Protein AF-A0A2E1VQN9-F1 (afdb_monomer_lite)

Foldseek 3Di:
DPPVVVVLVVLLVVQLVPDDCVLVVVCVVVVNDPVRCCVVPVVVSCVVVCVVSVD

Secondary structure (DSSP, 8-state):
---HHHHHHHHHHHHHHHS-THHHHHHHHTT--HHHHIIIIIHHHTHHHHHHHH-

pLDDT: mean 81.68, std 9.26, range [44.88, 89.94]

Radius of gyration: 13.09 Å; chains: 1; bounding box: 35×16×30 Å

Sequence (55 aa):
MLGGAPFFIFLFRQYFLTIPGELMEAARVDGAGPFRTFFLVMLPMAKPVIGAVAI

Structure (mmCIF, N/CA/C/O backbone):
data_AF-A0A2E1VQN9-F1
#
_entry.id   AF-A0A2E1VQN9-F1
#
loop_
_atom_site.group_PDB
_atom_site.id
_atom_site.type_symbol
_atom_site.label_atom_id
_atom_site.label_alt_id
_atom_site.label_comp_id
_atom_site.label_asym_id
_atom_site.label_entity_id
_atom_site.label_seq_id
_atom_site.pdbx_PDB_ins_code
_atom_site.Cartn_x
_atom_site.Cartn_y
_atom_site.Cartn_z
_atom_site.occupancy
_atom_site.B_iso_or_equiv
_atom_site.auth_seq_id
_atom_site.auth_comp_id
_atom_site.auth_asym_id
_atom_site.auth_atom_id
_atom_site.pdbx_PDB_model_num
ATOM 1 N N . MET A 1 1 ? 23.071 3.982 -17.715 1.00 44.88 1 MET A N 1
ATOM 2 C CA . MET A 1 1 ? 21.913 3.227 -17.188 1.00 44.88 1 MET A CA 1
ATOM 3 C C . MET A 1 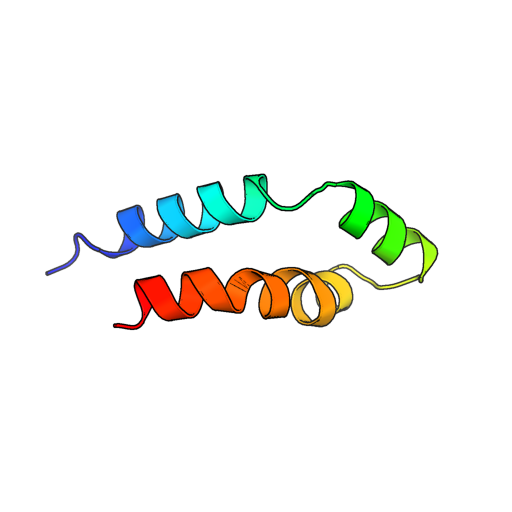1 ? 21.232 4.045 -16.089 1.00 44.88 1 MET A C 1
ATOM 5 O O . MET A 1 1 ? 21.517 3.844 -14.923 1.00 44.88 1 MET A O 1
ATOM 9 N N . LEU A 1 2 ? 20.390 5.021 -16.449 1.00 55.31 2 LEU A N 1
ATOM 10 C CA . LEU A 1 2 ? 19.586 5.820 -15.498 1.00 55.31 2 LEU A CA 1
ATOM 11 C C . LEU A 1 2 ? 18.124 5.984 -15.978 1.00 55.31 2 LEU A C 1
ATOM 13 O O . LEU A 1 2 ? 17.387 6.820 -15.474 1.00 55.31 2 LEU A O 1
ATOM 17 N N . GLY A 1 3 ? 17.693 5.181 -16.962 1.00 57.75 3 GLY A N 1
ATOM 18 C CA . GLY A 1 3 ? 16.357 5.268 -17.573 1.00 57.75 3 GLY A CA 1
ATOM 19 C C . GLY A 1 3 ? 15.272 4.400 -16.922 1.00 57.75 3 GLY A C 1
ATOM 20 O O . GLY A 1 3 ? 14.131 4.453 -17.359 1.00 57.75 3 GLY A O 1
ATOM 21 N N . GLY A 1 4 ? 15.597 3.599 -15.899 1.00 65.12 4 GLY A N 1
ATOM 22 C CA . GLY A 1 4 ? 14.635 2.679 -15.269 1.00 65.12 4 GLY A CA 1
ATOM 23 C C . GLY A 1 4 ? 13.719 3.337 -14.231 1.00 65.12 4 GLY A C 1
ATOM 24 O O . GLY A 1 4 ? 12.546 2.994 -14.135 1.00 65.12 4 GLY A O 1
ATOM 25 N N . ALA A 1 5 ? 14.217 4.330 -13.485 1.00 73.31 5 ALA A N 1
ATOM 26 C CA . ALA A 1 5 ? 13.474 4.936 -12.374 1.00 73.31 5 ALA A CA 1
ATOM 27 C C . ALA A 1 5 ? 12.112 5.553 -12.772 1.00 73.31 5 ALA A C 1
ATOM 29 O O . ALA A 1 5 ? 11.132 5.296 -12.071 1.00 73.31 5 ALA A O 1
ATOM 30 N N . PRO A 1 6 ? 11.980 6.293 -13.895 1.00 81.75 6 PRO A N 1
ATOM 31 C CA . PRO A 1 6 ? 10.686 6.835 -14.319 1.00 81.75 6 PRO A CA 1
ATOM 32 C C . PRO A 1 6 ? 9.683 5.740 -14.703 1.00 81.75 6 PRO A C 1
ATOM 34 O O . PRO A 1 6 ? 8.495 5.856 -14.408 1.00 81.75 6 PRO A O 1
ATOM 37 N N . PHE A 1 7 ? 10.166 4.664 -15.333 1.00 82.38 7 PHE A N 1
ATOM 38 C CA . PHE A 1 7 ? 9.341 3.523 -15.723 1.00 82.38 7 PHE A CA 1
ATOM 39 C C . PHE A 1 7 ? 8.785 2.800 -14.495 1.00 82.38 7 PHE A C 1
ATOM 41 O O . PHE A 1 7 ? 7.586 2.540 -14.428 1.00 82.38 7 PHE A O 1
ATOM 48 N N . PHE A 1 8 ? 9.617 2.565 -13.479 1.00 80.75 8 PHE A N 1
ATOM 49 C CA . PHE A 1 8 ? 9.170 1.949 -12.231 1.00 80.75 8 PHE A CA 1
ATOM 50 C C . PHE A 1 8 ? 8.150 2.819 -11.492 1.00 80.75 8 PHE A C 1
ATOM 52 O O . PHE A 1 8 ? 7.118 2.307 -11.068 1.00 80.75 8 PHE A O 1
ATOM 59 N N . ILE A 1 9 ? 8.366 4.137 -11.411 1.00 84.94 9 ILE A N 1
ATOM 60 C CA . ILE A 1 9 ? 7.386 5.069 -10.824 1.00 84.94 9 ILE A CA 1
ATOM 61 C C . ILE A 1 9 ? 6.044 4.988 -11.563 1.00 84.94 9 ILE A C 1
ATOM 63 O O . ILE A 1 9 ? 4.992 4.940 -10.925 1.00 84.94 9 ILE A O 1
ATOM 67 N N . PHE A 1 10 ? 6.065 4.938 -12.897 1.00 86.00 10 PHE A N 1
ATOM 68 C CA . PHE A 1 10 ? 4.852 4.789 -13.697 1.00 86.00 10 PHE A CA 1
ATOM 69 C C . PHE A 1 10 ? 4.129 3.464 -13.416 1.00 86.00 10 PHE A C 1
ATOM 71 O O . PHE A 1 10 ? 2.911 3.463 -13.236 1.00 86.00 10 PHE A O 1
ATOM 78 N N . LEU A 1 11 ? 4.870 2.358 -13.327 1.00 84.62 11 LEU A N 1
ATOM 79 C CA . LEU A 1 11 ? 4.341 1.015 -13.071 1.00 84.62 11 LEU A CA 1
ATOM 80 C C . LEU A 1 11 ? 3.697 0.916 -11.683 1.00 84.62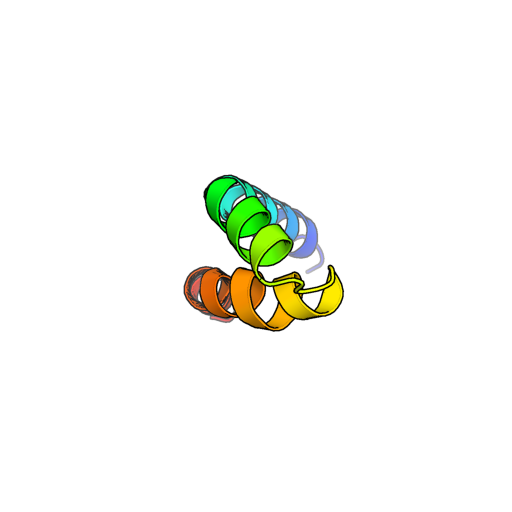 11 LEU A C 1
ATOM 82 O O . LEU A 1 11 ? 2.553 0.482 -11.554 1.00 84.62 11 LEU A O 1
ATOM 86 N N . PHE A 1 12 ? 4.389 1.413 -10.655 1.00 84.19 12 PHE A N 1
ATOM 87 C CA . PHE A 1 12 ? 3.842 1.508 -9.305 1.00 84.19 12 PHE A CA 1
ATOM 88 C C . PHE A 1 12 ? 2.611 2.413 -9.260 1.00 84.19 12 PHE A C 1
ATOM 90 O O . PHE A 1 12 ? 1.611 2.047 -8.653 1.00 84.19 12 PHE A O 1
ATOM 97 N N . ARG A 1 13 ? 2.631 3.566 -9.939 1.00 87.06 13 ARG A N 1
ATOM 98 C CA . ARG A 1 13 ? 1.469 4.462 -10.005 1.00 87.06 13 ARG A CA 1
ATOM 99 C C . ARG A 1 13 ? 0.264 3.788 -10.661 1.00 87.06 13 ARG A C 1
ATOM 101 O O . ARG A 1 13 ? -0.833 3.892 -10.127 1.00 87.06 13 ARG A O 1
ATOM 108 N N . GLN A 1 14 ? 0.453 3.125 -11.802 1.00 85.81 14 GLN A N 1
ATOM 109 C CA . GLN A 1 14 ? -0.604 2.365 -12.479 1.00 85.81 14 GLN A CA 1
ATOM 110 C C . GLN A 1 14 ? -1.197 1.308 -11.546 1.00 85.81 14 GLN A C 1
ATOM 112 O O . GLN A 1 14 ? -2.412 1.210 -11.435 1.00 85.81 14 GLN A O 1
ATOM 117 N N . TYR A 1 15 ? -0.352 0.593 -10.808 1.00 86.88 15 TYR A N 1
ATOM 118 C CA . TYR A 1 15 ? -0.801 -0.407 -9.849 1.00 86.88 15 TYR A CA 1
ATOM 119 C C . TYR A 1 15 ? -1.566 0.177 -8.663 1.00 86.88 15 TYR A C 1
ATOM 121 O O . TYR A 1 15 ? -2.629 -0.307 -8.305 1.00 86.88 15 TYR A O 1
ATOM 129 N N . PHE A 1 16 ? -1.071 1.251 -8.049 1.00 84.94 16 PHE A N 1
ATOM 130 C CA . PHE A 1 16 ? -1.788 1.877 -6.939 1.00 84.94 16 PHE A CA 1
ATOM 131 C C . PHE A 1 16 ? -3.154 2.433 -7.36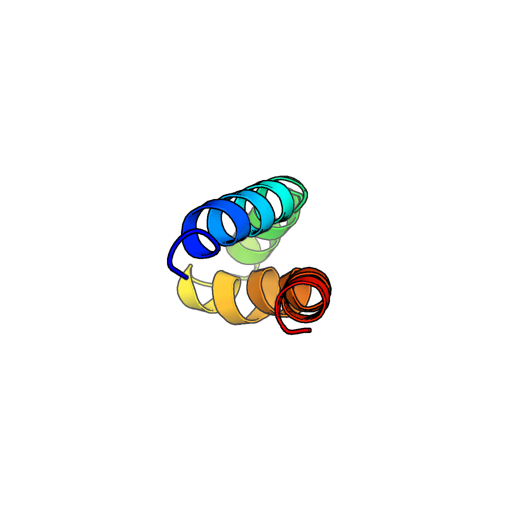6 1.00 84.94 16 PHE A C 1
ATOM 133 O O . PHE A 1 16 ? -4.056 2.495 -6.538 1.00 84.94 16 PHE A O 1
ATOM 140 N N . LEU A 1 17 ? -3.332 2.779 -8.646 1.00 87.31 17 LEU A N 1
ATOM 141 C CA . LEU A 1 17 ? -4.631 3.168 -9.202 1.00 87.31 17 LEU A CA 1
ATOM 142 C C . LEU A 1 17 ? -5.591 1.988 -9.414 1.00 87.31 17 LEU A C 1
ATOM 144 O O . LEU A 1 17 ? -6.795 2.219 -9.473 1.00 87.31 17 LEU A O 1
ATOM 148 N N . THR A 1 18 ? -5.102 0.748 -9.526 1.00 86.06 18 THR A N 1
ATOM 149 C CA . THR A 1 18 ? -5.975 -0.437 -9.592 1.00 86.06 18 THR A CA 1
ATOM 150 C C . THR A 1 18 ? -6.451 -0.894 -8.215 1.00 86.06 18 THR A C 1
ATOM 152 O O . THR A 1 18 ? -7.366 -1.714 -8.132 1.00 86.06 18 THR A O 1
ATOM 155 N N . ILE A 1 19 ? -5.868 -0.369 -7.132 1.00 84.44 19 ILE A N 1
ATOM 156 C CA . ILE A 1 19 ? -6.312 -0.669 -5.771 1.00 84.44 19 ILE A CA 1
ATOM 157 C C . ILE A 1 19 ? -7.663 0.027 -5.523 1.00 84.44 19 ILE A C 1
ATOM 159 O O . ILE A 1 19 ? -7.746 1.253 -5.636 1.00 84.44 19 ILE A O 1
ATOM 163 N N . PRO A 1 20 ? -8.722 -0.717 -5.157 1.00 84.94 20 PRO A N 1
ATOM 164 C CA . PRO A 1 20 ? -10.039 -0.137 -4.926 1.00 84.94 20 PRO A CA 1
ATOM 165 C C . PRO A 1 20 ? -10.032 0.794 -3.708 1.00 84.94 20 PRO A C 1
ATOM 167 O O . PRO A 1 20 ? -9.516 0.449 -2.642 1.00 84.94 20 PRO A O 1
ATOM 170 N N . GLY A 1 21 ? -10.657 1.967 -3.848 1.00 84.19 21 GLY A N 1
ATOM 171 C CA . GLY A 1 21 ? -10.756 2.971 -2.778 1.00 84.19 21 GLY A CA 1
ATOM 172 C C . GLY A 1 21 ? -11.512 2.489 -1.533 1.00 84.19 21 GLY A C 1
ATOM 173 O O . GLY A 1 21 ? -11.308 3.016 -0.444 1.00 84.19 21 GLY A O 1
ATOM 174 N N . GLU A 1 22 ? -12.316 1.436 -1.668 1.00 86.25 22 GLU A N 1
ATOM 175 C CA . GLU A 1 22 ? -13.018 0.764 -0.570 1.00 86.25 22 GLU A CA 1
ATOM 176 C C . GLU A 1 22 ? -12.056 0.234 0.503 1.00 86.25 22 GLU A C 1
ATOM 178 O O . GLU A 1 22 ? -12.381 0.263 1.684 1.00 86.25 22 GLU A O 1
ATOM 183 N N . LEU A 1 23 ? -10.837 -0.174 0.122 1.00 85.06 23 LEU A N 1
ATOM 184 C CA . LEU A 1 23 ? -9.805 -0.607 1.071 1.00 85.06 23 LEU A CA 1
ATOM 185 C C . LEU A 1 23 ? -9.304 0.545 1.948 1.00 85.06 23 LEU A C 1
ATOM 187 O 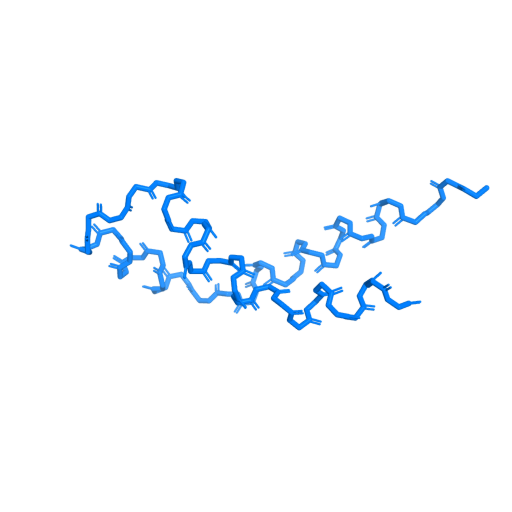O . LEU A 1 23 ? -8.944 0.334 3.104 1.00 85.06 23 LEU A O 1
ATOM 191 N N . MET A 1 24 ? -9.288 1.766 1.410 1.00 83.50 24 MET A N 1
ATOM 192 C CA . MET A 1 24 ? -8.914 2.959 2.169 1.00 83.50 24 MET A CA 1
ATOM 193 C C . MET A 1 24 ? -10.015 3.350 3.152 1.00 83.50 24 MET A C 1
ATOM 195 O O . MET A 1 24 ? -9.712 3.739 4.278 1.00 83.50 24 MET A O 1
ATOM 199 N N . GLU A 1 25 ? -11.281 3.206 2.755 1.00 86.62 25 GLU A N 1
ATOM 200 C CA . GLU A 1 25 ? -12.417 3.419 3.654 1.00 86.62 25 GLU A CA 1
ATOM 201 C C . GLU A 1 25 ? -12.507 2.335 4.730 1.00 86.62 25 GLU A C 1
ATOM 203 O O . GLU A 1 25 ? -12.671 2.669 5.899 1.00 86.62 25 GLU A O 1
ATOM 208 N N . ALA A 1 26 ? -12.280 1.063 4.393 1.00 88.81 26 ALA A N 1
ATOM 209 C CA . ALA A 1 26 ? -12.186 -0.015 5.376 1.00 88.81 26 ALA A CA 1
ATOM 210 C C . ALA A 1 26 ? -11.064 0.250 6.392 1.00 88.81 26 ALA A C 1
ATOM 212 O O . ALA A 1 26 ? -11.291 0.203 7.597 1.00 88.81 26 ALA A O 1
ATOM 213 N N . ALA A 1 27 ? -9.876 0.648 5.925 1.00 85.94 27 ALA A N 1
ATOM 214 C CA . ALA A 1 27 ? -8.772 1.008 6.808 1.00 85.94 27 ALA A CA 1
ATOM 215 C C . ALA A 1 27 ? -9.090 2.226 7.699 1.00 85.94 27 ALA A C 1
ATOM 217 O O . ALA A 1 27 ? -8.655 2.277 8.850 1.00 85.94 27 ALA A O 1
ATOM 218 N N . ARG A 1 28 ? -9.869 3.194 7.195 1.00 84.81 28 ARG A N 1
ATOM 219 C CA . ARG A 1 28 ? -10.354 4.345 7.973 1.00 84.81 28 ARG A CA 1
ATOM 220 C C . ARG A 1 28 ? -11.344 3.909 9.058 1.00 84.81 28 ARG A C 1
ATOM 222 O O . ARG A 1 28 ? -11.224 4.373 10.189 1.00 84.81 28 ARG A O 1
ATOM 229 N N . VAL A 1 29 ? -12.284 3.021 8.726 1.00 89.94 29 VAL A N 1
ATOM 230 C CA . VAL A 1 29 ? -13.264 2.442 9.664 1.00 89.94 29 VAL A CA 1
ATOM 231 C C . VAL A 1 29 ? -12.564 1.615 10.748 1.00 89.94 29 VAL A C 1
ATOM 233 O O . VAL A 1 29 ? -12.893 1.753 11.923 1.00 89.94 29 VAL A O 1
ATOM 236 N N . ASP A 1 30 ? -11.529 0.859 10.383 1.00 87.38 30 ASP A N 1
ATOM 237 C CA . ASP A 1 30 ? -10.695 0.072 11.303 1.00 87.38 30 ASP A CA 1
ATOM 238 C C . ASP A 1 30 ? -9.737 0.930 12.160 1.00 87.38 30 ASP A C 1
ATOM 240 O O . ASP A 1 30 ? -8.945 0.405 12.951 1.00 87.38 30 ASP A O 1
ATOM 244 N N . GLY A 1 31 ? -9.760 2.260 12.005 1.00 87.75 31 GLY A N 1
ATOM 245 C CA . GLY A 1 31 ? -8.882 3.181 12.730 1.00 87.75 31 GLY A CA 1
ATOM 246 C C . GLY A 1 31 ? -7.398 3.033 12.370 1.00 87.75 31 GLY A C 1
ATOM 247 O O . GLY A 1 31 ? -6.522 3.441 13.138 1.00 87.75 31 GLY A O 1
ATOM 248 N N . ALA A 1 32 ? -7.076 2.437 11.218 1.00 87.75 32 ALA A N 1
ATOM 249 C CA . ALA A 1 32 ? -5.710 2.339 10.734 1.00 87.75 32 ALA A CA 1
ATOM 250 C C . ALA A 1 32 ? -5.246 3.699 10.185 1.00 87.75 32 ALA A C 1
ATOM 252 O O . ALA A 1 32 ? -5.759 4.219 9.195 1.00 87.75 32 ALA A O 1
ATOM 253 N N . GLY A 1 33 ? -4.244 4.290 10.843 1.00 86.94 33 GLY A N 1
ATOM 254 C CA . GLY A 1 33 ? -3.609 5.519 10.365 1.00 86.94 33 GLY A CA 1
ATOM 255 C C . GLY A 1 33 ? -2.862 5.323 9.033 1.00 86.94 33 GLY A C 1
ATOM 256 O O . GLY A 1 33 ? -2.543 4.189 8.672 1.00 86.94 33 GLY A O 1
ATOM 257 N N . PRO A 1 34 ? -2.485 6.408 8.330 1.00 85.44 34 PRO A N 1
ATOM 258 C CA . PRO A 1 34 ? -1.928 6.355 6.971 1.00 85.44 34 PRO A CA 1
ATOM 259 C C . PRO A 1 34 ? -0.719 5.424 6.825 1.00 85.44 34 PRO A C 1
ATOM 261 O O . PRO A 1 34 ? -0.633 4.649 5.877 1.00 85.44 34 PRO A O 1
ATOM 264 N N . PHE A 1 35 ? 0.191 5.451 7.803 1.00 88.62 35 PHE A N 1
ATOM 265 C CA . PHE A 1 35 ? 1.352 4.563 7.831 1.00 88.62 35 PHE A CA 1
ATOM 266 C C . PHE A 1 35 ? 0.943 3.095 7.969 1.00 88.62 35 PHE A C 1
ATOM 268 O O . PHE A 1 35 ? 1.447 2.237 7.249 1.00 88.62 35 PHE A O 1
ATOM 275 N N . ARG A 1 36 ? -0.009 2.795 8.856 1.00 88.94 36 ARG A N 1
ATOM 276 C CA . ARG A 1 36 ? -0.498 1.432 9.076 1.00 88.94 36 ARG A CA 1
ATOM 277 C C . ARG A 1 36 ? -1.213 0.905 7.832 1.00 88.94 36 ARG A C 1
ATOM 279 O O . ARG A 1 36 ? -0.938 -0.213 7.417 1.00 88.94 36 ARG A O 1
ATOM 286 N N . THR A 1 37 ? -2.052 1.721 7.205 1.00 88.62 37 THR A N 1
ATOM 287 C CA . THR A 1 37 ? -2.738 1.388 5.950 1.00 88.62 37 THR A CA 1
ATOM 288 C C . THR A 1 37 ? -1.747 1.136 4.820 1.00 88.62 37 THR A C 1
ATOM 290 O O . THR A 1 37 ? -1.865 0.149 4.097 1.00 88.62 37 THR A O 1
ATOM 293 N N . PHE A 1 38 ? -0.709 1.965 4.702 1.00 87.38 38 PHE A N 1
ATOM 294 C CA . PHE A 1 38 ? 0.330 1.757 3.701 1.00 87.38 38 PHE A CA 1
ATOM 295 C C . PHE A 1 38 ? 1.058 0.421 3.900 1.00 87.38 38 PHE A C 1
ATOM 297 O O . PHE A 1 38 ? 1.117 -0.380 2.973 1.00 87.38 38 PHE A O 1
ATOM 304 N N . PHE A 1 39 ? 1.566 0.136 5.102 1.00 89.06 39 PHE A N 1
ATOM 305 C CA . PHE A 1 39 ? 2.375 -1.065 5.344 1.00 89.06 39 PHE A CA 1
ATOM 306 C C . PHE A 1 39 ? 1.567 -2.362 5.467 1.00 89.06 39 PHE A C 1
ATOM 308 O O . PHE A 1 39 ? 2.074 -3.414 5.089 1.00 89.06 39 PHE A O 1
ATOM 315 N N . LEU A 1 40 ? 0.341 -2.314 5.994 1.00 87.19 40 LEU A N 1
ATOM 316 C CA . LEU A 1 40 ? -0.479 -3.510 6.226 1.00 87.19 40 LEU A CA 1
ATOM 317 C C . LEU A 1 40 ? -1.486 -3.795 5.112 1.00 87.19 40 LEU A C 1
ATOM 319 O O . LEU A 1 40 ? -1.937 -4.931 5.006 1.00 87.19 40 LEU A O 1
ATOM 323 N N . VAL A 1 41 ? -1.834 -2.802 4.289 1.00 86.69 41 VAL A N 1
ATOM 324 C CA . VAL A 1 41 ? -2.815 -2.964 3.205 1.00 86.69 41 VAL A CA 1
ATOM 325 C C . VAL A 1 41 ? -2.152 -2.724 1.854 1.00 86.69 41 VAL A C 1
ATOM 327 O O . VAL A 1 41 ? -2.047 -3.644 1.050 1.00 86.69 41 VAL A O 1
ATOM 330 N N . MET A 1 42 ? -1.632 -1.522 1.595 1.00 86.31 42 MET A N 1
ATOM 331 C CA . MET A 1 42 ? -1.154 -1.164 0.250 1.00 86.31 42 MET A CA 1
ATOM 332 C C . MET A 1 42 ? 0.124 -1.915 -0.161 1.00 86.31 42 MET A C 1
ATOM 334 O O . MET A 1 42 ? 0.227 -2.395 -1.287 1.00 86.31 42 MET A O 1
ATOM 338 N N . LEU A 1 43 ? 1.097 -2.046 0.742 1.00 86.50 43 LEU A N 1
ATOM 339 C CA . LEU A 1 43 ? 2.386 -2.692 0.491 1.00 86.50 43 LEU A CA 1
ATOM 340 C C . LEU A 1 43 ? 2.285 -4.210 0.236 1.00 86.50 43 LEU A C 1
ATOM 342 O O . LEU A 1 43 ? 2.866 -4.668 -0.749 1.00 86.50 43 LEU A O 1
ATOM 346 N N . PRO A 1 44 ? 1.566 -5.018 1.046 1.00 84.50 44 PRO A N 1
ATOM 347 C CA . PRO A 1 44 ? 1.379 -6.437 0.747 1.00 84.50 44 PRO A CA 1
ATOM 348 C C . PRO A 1 44 ? 0.577 -6.642 -0.536 1.00 84.50 44 PRO A C 1
ATOM 350 O O . PRO A 1 44 ? 0.883 -7.562 -1.294 1.00 84.50 44 PRO A O 1
ATOM 353 N N . MET A 1 45 ? -0.372 -5.747 -0.826 1.00 82.56 45 MET A N 1
ATOM 354 C CA . MET A 1 45 ? -1.061 -5.739 -2.110 1.00 82.56 45 MET A CA 1
ATOM 355 C C . MET A 1 45 ? -0.094 -5.424 -3.249 1.00 82.56 45 MET A C 1
ATOM 357 O O . MET A 1 45 ? -0.239 -6.015 -4.300 1.00 82.56 45 MET A O 1
ATOM 361 N N . ALA A 1 46 ? 0.936 -4.592 -3.069 1.00 82.81 46 ALA A N 1
ATOM 362 C CA . ALA A 1 46 ? 1.945 -4.287 -4.091 1.00 82.81 46 ALA A CA 1
ATOM 363 C C . ALA A 1 46 ? 3.003 -5.384 -4.334 1.00 82.81 46 ALA A C 1
ATOM 365 O O . ALA A 1 46 ? 3.803 -5.250 -5.262 1.00 82.81 46 ALA A O 1
ATOM 366 N N . LYS A 1 47 ? 3.001 -6.496 -3.579 1.00 81.06 47 LYS A N 1
ATOM 367 C CA . LYS A 1 47 ? 3.930 -7.632 -3.787 1.00 81.06 47 LYS A CA 1
ATOM 368 C C . LYS A 1 47 ? 4.013 -8.155 -5.231 1.00 81.06 47 LYS A C 1
ATOM 370 O O . LYS A 1 47 ? 5.134 -8.433 -5.656 1.00 81.06 47 LYS A O 1
ATOM 375 N N . PRO A 1 48 ? 2.916 -8.279 -6.003 1.00 77.69 48 PRO A N 1
ATOM 376 C CA . PRO A 1 48 ? 2.983 -8.752 -7.385 1.00 77.69 48 PRO A CA 1
ATOM 377 C C . PRO A 1 48 ? 3.809 -7.816 -8.273 1.00 77.69 48 PRO A C 1
ATOM 379 O O . PRO A 1 48 ? 4.640 -8.275 -9.049 1.00 77.69 48 PRO A O 1
ATOM 382 N N . VAL A 1 49 ? 3.637 -6.500 -8.115 1.00 80.62 49 VAL A N 1
ATOM 383 C CA . VAL A 1 49 ? 4.406 -5.499 -8.867 1.00 80.62 49 VAL A CA 1
ATOM 384 C C . VAL A 1 49 ? 5.845 -5.434 -8.401 1.00 80.62 49 VAL A C 1
ATOM 386 O O . VAL A 1 49 ? 6.738 -5.368 -9.233 1.00 80.62 49 VAL A O 1
ATOM 389 N N . ILE A 1 50 ? 6.097 -5.536 -7.098 1.00 80.12 50 ILE A N 1
ATOM 390 C CA . ILE A 1 50 ? 7.467 -5.637 -6.586 1.00 80.12 50 ILE A CA 1
ATOM 391 C C . ILE A 1 50 ? 8.172 -6.849 -7.214 1.00 80.12 50 ILE A C 1
ATOM 393 O O . ILE A 1 50 ? 9.302 -6.711 -7.658 1.00 80.12 50 ILE A O 1
ATOM 397 N N . GLY A 1 51 ? 7.500 -8.000 -7.335 1.00 79.50 51 GLY A N 1
ATOM 398 C CA . GLY A 1 51 ? 8.048 -9.181 -8.012 1.00 79.50 51 GLY A CA 1
ATOM 399 C C . GLY A 1 51 ? 8.302 -8.976 -9.509 1.00 79.50 51 GLY A C 1
ATOM 400 O O . GLY A 1 51 ? 9.337 -9.397 -10.010 1.00 79.50 51 GLY A O 1
ATOM 401 N N . ALA A 1 52 ? 7.396 -8.290 -10.210 1.00 75.81 52 ALA A N 1
ATOM 402 C CA . ALA A 1 52 ? 7.544 -7.981 -11.635 1.00 75.81 52 ALA A C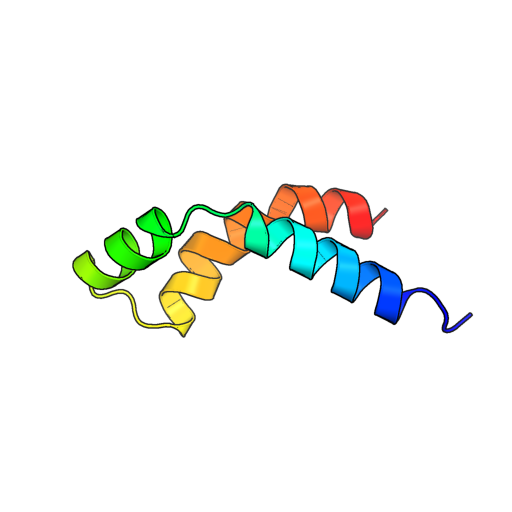A 1
ATOM 403 C C . ALA A 1 52 ? 8.655 -6.958 -11.932 1.00 75.81 52 ALA A C 1
ATOM 405 O O . ALA A 1 52 ? 9.148 -6.899 -13.052 1.00 75.81 52 ALA A O 1
ATOM 406 N N . VAL A 1 53 ? 9.008 -6.129 -10.948 1.00 71.62 53 VAL A N 1
ATOM 407 C CA . VAL A 1 53 ? 9.986 -5.041 -11.080 1.00 71.62 53 VAL A CA 1
ATOM 408 C C . VAL A 1 53 ? 11.360 -5.415 -10.499 1.00 71.62 53 VAL A C 1
ATOM 410 O O . VAL A 1 53 ? 12.360 -4.788 -10.840 1.00 71.62 53 VAL A O 1
ATOM 413 N N . ALA A 1 54 ? 11.422 -6.409 -9.608 1.00 69.44 54 ALA A N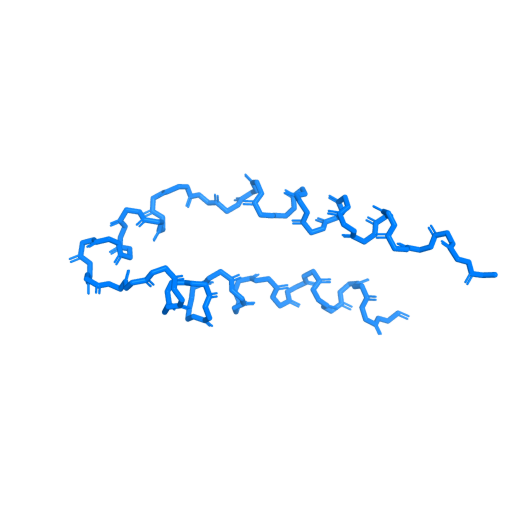 1
ATOM 414 C CA . ALA A 1 54 ? 12.648 -6.835 -8.926 1.00 69.44 54 ALA A CA 1
ATOM 415 C C . ALA A 1 54 ? 13.475 -7.897 -9.679 1.00 69.44 54 ALA A C 1
ATOM 417 O O . ALA A 1 54 ? 14.588 -8.191 -9.243 1.00 69.44 54 ALA A O 1
ATOM 418 N N . ILE A 1 55 ? 12.940 -8.475 -10.760 1.00 58.50 55 ILE A N 1
ATOM 419 C CA . ILE A 1 55 ? 13.628 -9.409 -11.672 1.00 58.50 55 ILE A CA 1
ATOM 420 C C . ILE A 1 55 ? 14.045 -8.643 -12.926 1.00 58.50 55 ILE A C 1
ATOM 422 O O . ILE A 1 55 ? 15.195 -8.845 -13.372 1.00 58.50 55 ILE A O 1
#